Protein AF-A0A8V1AGF1-F1 (afdb_monomer)

Radius of gyration: 15.85 Å; Cα contacts (8 Å, |Δi|>4): 40; chains: 1; bounding box: 34×26×40 Å

Nearest PDB structures (foldseek):
  3b0b-assembly1_C  TM=9.987E-01  e=5.236E-09  Gallus gallus
  4dra-assembly1_H  TM=1.003E+00  e=2.313E-07  Homo sapiens
  4ne1-assembly1_W  TM=9.869E-01  e=2.174E-07  Homo sapiens
  4ne1-assembly1_L  TM=9.739E-01  e=2.313E-07  Homo sapiens
  7ywx-assembly1_X  TM=9.704E-01  e=3.156E-07  Homo sapiens

Solvent-accessible surface area (backbone atoms only — not comparable to full-atom values): 4329 Å² total; per-residue (Å²): 133,56,68,51,62,51,47,50,52,56,52,62,73,69,53,90,52,93,81,71,80,78,55,72,69,58,42,52,52,50,40,52,50,54,51,49,54,55,48,50,52,52,52,47,14,45,52,44,17,52,75,69,77,40,98,59,74,53,70,67,30,41,62,70,42,42,67,60,57,63,69,78,105

InterPro domains:
  IPR009072 Histone-fold [SSF47113] (6-68)
  IPR018552 Centromere protein X [PF09415] (5-73)
  IPR018552 Centromere protein X [PTHR28680] (4-73)

Secondary structure (DSSP, 8-state):
--HHHHHHHHHHHH-SSTT----HHHHHHHHHHHHHHHHHHHHHHHHHHHHTT-SS--HHHHHHHHHHHHH--

Foldseek 3Di:
DDLLVVQQVVVCVPDPDNPDDDDPVRSVVSSVVVVVLVVVLVVQQCVQCVVVVHPDRDPVSSVVCVVVSVVVD

Sequence (73 aa):
MSCEETVERLLRLHFRDGRTRVNGDALLLMAELLKVFVREAAARAARQAQAEDLEKVDIEHVEKVLPQLLLDF

Structure (mmCIF, N/CA/C/O backbone):
data_AF-A0A8V1AGF1-F1
#
_entry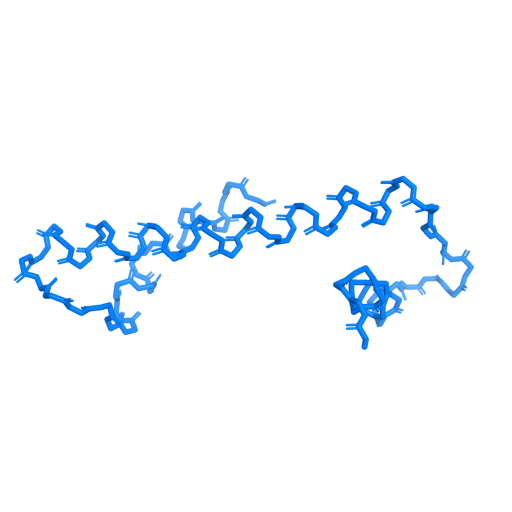.id   AF-A0A8V1AGF1-F1
#
loop_
_atom_site.group_PDB
_atom_site.id
_atom_site.type_symbol
_atom_site.label_atom_id
_atom_site.label_alt_id
_atom_site.label_comp_id
_atom_site.label_asym_id
_atom_site.label_entity_id
_atom_site.label_seq_id
_atom_site.pdbx_PDB_ins_code
_atom_site.Cartn_x
_atom_site.Cartn_y
_atom_site.Cartn_z
_atom_site.occupancy
_atom_site.B_iso_or_equiv
_atom_site.auth_seq_id
_atom_site.auth_comp_id
_atom_site.auth_asym_id
_atom_site.auth_atom_id
_atom_site.pdbx_PDB_model_num
ATOM 1 N N . MET A 1 1 ? 10.106 16.353 -8.524 1.00 59.62 1 MET A N 1
ATOM 2 C CA . MET A 1 1 ? 10.117 14.910 -8.809 1.00 59.62 1 MET A CA 1
ATOM 3 C C . MET A 1 1 ? 8.679 14.460 -8.922 1.00 59.62 1 MET A C 1
ATOM 5 O O . MET A 1 1 ? 7.917 14.761 -8.007 1.00 59.62 1 MET A O 1
ATOM 9 N N . SER A 1 2 ? 8.291 13.850 -10.038 1.00 84.56 2 SER A N 1
ATOM 10 C CA . SER A 1 2 ? 6.921 13.359 -10.227 1.00 84.56 2 SER A CA 1
ATOM 11 C C . SER A 1 2 ? 6.707 12.007 -9.526 1.00 84.56 2 SER A C 1
ATOM 13 O O . SER A 1 2 ? 7.660 11.367 -9.060 1.00 84.56 2 SER A O 1
ATOM 15 N N . CYS A 1 3 ? 5.448 11.572 -9.415 1.00 85.19 3 CYS A N 1
ATOM 16 C CA . CYS A 1 3 ? 5.129 10.251 -8.872 1.00 85.19 3 CYS A CA 1
ATOM 17 C C . CYS A 1 3 ? 5.732 9.157 -9.767 1.00 85.19 3 CYS A C 1
ATOM 19 O O . CYS A 1 3 ? 6.413 8.262 -9.273 1.00 85.19 3 CYS A O 1
ATOM 21 N N . GLU A 1 4 ? 5.591 9.301 -11.082 1.00 93.81 4 GLU A N 1
ATOM 22 C CA . GLU A 1 4 ? 6.107 8.388 -12.102 1.00 93.81 4 GLU A CA 1
ATOM 23 C C . GLU A 1 4 ? 7.632 8.252 -12.035 1.00 93.81 4 GLU A C 1
ATOM 25 O O . GLU A 1 4 ? 8.139 7.136 -12.042 1.00 93.81 4 GLU A O 1
ATOM 30 N N . GLU A 1 5 ? 8.375 9.354 -11.882 1.00 95.44 5 GLU A N 1
ATOM 31 C CA . GLU A 1 5 ? 9.838 9.311 -11.710 1.00 95.44 5 GLU A CA 1
ATOM 32 C C . GLU A 1 5 ? 10.251 8.520 -10.458 1.00 95.44 5 GLU A C 1
ATOM 34 O O . GLU A 1 5 ? 11.261 7.812 -10.449 1.00 95.44 5 GLU A O 1
ATOM 39 N N . THR A 1 6 ? 9.471 8.634 -9.380 1.00 96.62 6 THR A N 1
ATOM 40 C CA . THR A 1 6 ? 9.723 7.896 -8.137 1.00 96.62 6 THR A CA 1
ATOM 41 C C . THR A 1 6 ? 9.446 6.407 -8.327 1.00 96.62 6 THR A C 1
ATOM 43 O O . THR A 1 6 ? 10.278 5.576 -7.959 1.00 96.62 6 THR A O 1
ATOM 46 N N . VAL A 1 7 ? 8.321 6.066 -8.961 1.00 97.62 7 VAL A N 1
ATOM 47 C CA . VAL A 1 7 ? 7.961 4.680 -9.285 1.00 97.62 7 VAL A CA 1
ATOM 48 C C . VAL A 1 7 ? 8.982 4.052 -10.225 1.00 97.62 7 VAL A C 1
ATOM 50 O O . VAL A 1 7 ? 9.422 2.930 -9.988 1.00 97.62 7 VAL A O 1
ATOM 53 N N . GLU A 1 8 ? 9.441 4.778 -11.240 1.00 97.00 8 GLU A N 1
ATOM 54 C CA . GLU A 1 8 ? 10.455 4.283 -12.164 1.00 97.00 8 GLU A CA 1
ATOM 55 C C . GLU A 1 8 ? 11.757 3.930 -11.432 1.00 97.00 8 GLU A C 1
ATOM 57 O O . GLU A 1 8 ? 12.344 2.872 -11.674 1.00 97.00 8 GLU A O 1
ATOM 62 N N . ARG A 1 9 ? 12.20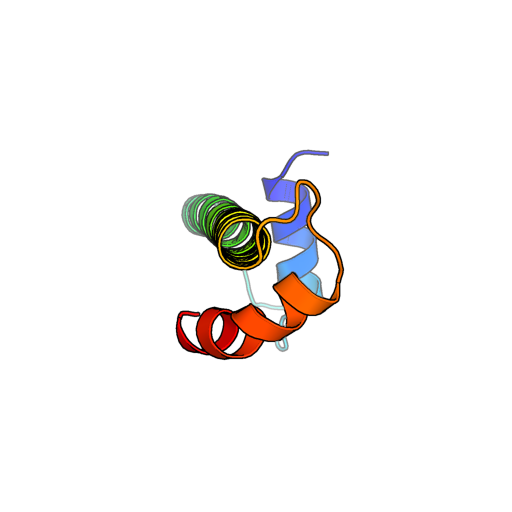5 4.790 -10.507 1.00 96.06 9 ARG A N 1
ATOM 63 C CA . ARG A 1 9 ? 13.402 4.529 -9.694 1.00 96.06 9 ARG A CA 1
ATOM 64 C C . ARG A 1 9 ? 13.222 3.317 -8.783 1.00 96.06 9 ARG A C 1
ATOM 66 O O . ARG A 1 9 ? 14.143 2.506 -8.704 1.00 96.06 9 ARG A O 1
ATOM 73 N N . LEU A 1 10 ? 12.057 3.167 -8.147 1.00 97.25 10 LEU A N 1
ATOM 74 C CA . LEU A 1 10 ? 11.735 2.001 -7.316 1.00 97.25 10 LEU A CA 1
ATOM 75 C C . LEU A 1 10 ? 11.758 0.702 -8.130 1.00 97.25 10 LEU A C 1
ATOM 77 O O . LEU A 1 10 ? 12.399 -0.263 -7.725 1.00 97.25 10 LEU A 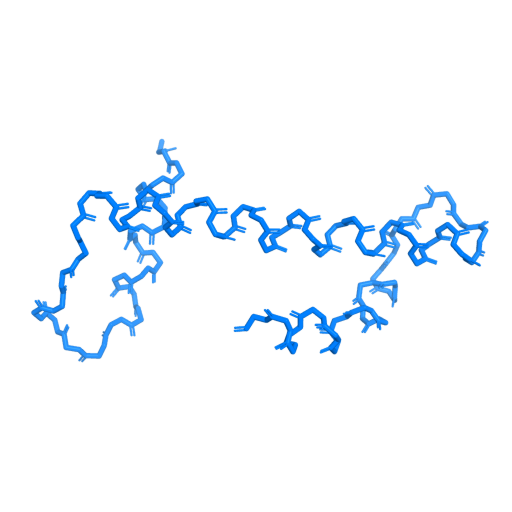O 1
ATOM 81 N N . LEU A 1 11 ? 11.129 0.686 -9.307 1.00 97.19 11 LEU A N 1
ATOM 82 C CA . LEU A 1 11 ? 11.117 -0.490 -10.181 1.00 97.19 11 LEU A CA 1
ATOM 83 C C . LEU A 1 11 ? 12.534 -0.866 -10.634 1.00 97.19 11 LEU A C 1
ATOM 85 O O . LEU A 1 11 ? 12.946 -2.020 -10.505 1.00 97.19 11 LEU A O 1
ATOM 89 N N . ARG A 1 12 ? 13.318 0.118 -11.095 1.00 95.81 12 ARG A N 1
ATOM 90 C CA . ARG A 1 12 ? 1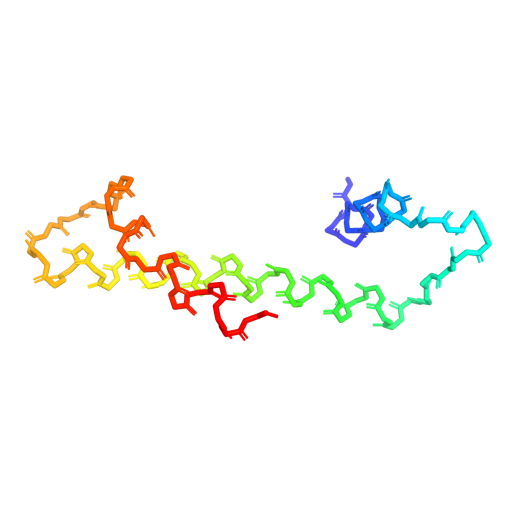4.704 -0.096 -11.542 1.00 95.81 12 ARG A CA 1
ATOM 91 C C . ARG A 1 12 ? 15.625 -0.599 -10.431 1.00 95.81 12 ARG A C 1
ATOM 93 O O . ARG A 1 12 ? 16.544 -1.351 -10.734 1.00 95.81 12 ARG A O 1
ATOM 100 N N . LEU A 1 13 ? 15.384 -0.216 -9.174 1.00 96.81 13 LEU A N 1
ATOM 101 C CA . LEU A 1 13 ? 16.162 -0.688 -8.024 1.00 96.81 13 LEU A CA 1
ATOM 102 C C . LEU A 1 13 ? 16.035 -2.207 -7.813 1.00 96.81 13 LEU A C 1
ATOM 104 O O . LEU A 1 13 ? 16.963 -2.830 -7.302 1.00 96.81 13 LEU A O 1
ATOM 108 N N . HIS A 1 14 ? 14.908 -2.803 -8.213 1.00 96.50 14 HIS A N 1
ATOM 109 C CA . HIS A 1 14 ? 14.589 -4.206 -7.941 1.00 96.50 14 HIS A CA 1
ATOM 110 C C . HIS A 1 14 ? 14.607 -5.118 -9.180 1.00 96.50 14 HIS A C 1
ATOM 112 O O . HIS A 1 14 ? 14.433 -6.334 -9.048 1.00 96.50 14 HIS A O 1
ATOM 118 N N . PHE A 1 15 ? 14.853 -4.584 -10.382 1.00 97.19 15 PHE A N 1
ATOM 119 C CA . PHE A 1 15 ? 15.038 -5.412 -11.576 1.00 97.19 15 PHE A CA 1
ATOM 120 C C . PHE A 1 15 ? 16.305 -6.267 -11.475 1.00 97.19 15 PHE A C 1
ATOM 122 O O . PHE A 1 15 ? 17.397 -5.772 -11.216 1.00 97.19 15 PHE A O 1
ATOM 129 N N . ARG A 1 16 ? 16.160 -7.573 -11.731 1.00 97.12 16 ARG A N 1
ATOM 130 C CA . ARG A 1 16 ? 17.277 -8.531 -11.696 1.00 97.12 16 ARG A CA 1
ATOM 131 C C . ARG A 1 16 ? 18.142 -8.499 -12.961 1.00 97.12 16 ARG A C 1
ATOM 133 O O . ARG A 1 16 ? 19.330 -8.786 -12.881 1.00 97.12 16 ARG A O 1
ATOM 140 N N . ASP A 1 17 ? 17.561 -8.156 -14.114 1.00 96.31 17 ASP A N 1
ATOM 141 C CA . ASP A 1 17 ? 18.282 -7.953 -15.383 1.00 96.31 17 ASP A CA 1
ATOM 142 C C . ASP A 1 17 ? 18.309 -6.453 -15.719 1.00 96.31 17 ASP A C 1
ATOM 144 O O . ASP A 1 17 ? 17.255 -5.831 -15.871 1.00 96.31 17 ASP A O 1
ATOM 148 N N . GLY A 1 18 ? 19.507 -5.882 -15.891 1.00 91.38 18 GLY A N 1
ATOM 149 C CA . GLY A 1 18 ? 19.717 -4.469 -16.239 1.00 91.38 18 GLY A CA 1
ATOM 150 C C . GLY A 1 18 ? 19.189 -4.058 -17.620 1.00 91.38 18 GLY A C 1
ATOM 151 O O . GLY A 1 18 ? 19.142 -2.868 -17.938 1.00 91.38 18 GLY A O 1
ATOM 152 N N . ARG A 1 19 ? 18.768 -5.020 -18.447 1.00 95.25 19 ARG A N 1
ATOM 153 C CA . ARG A 1 19 ? 18.073 -4.772 -19.719 1.00 95.25 19 ARG A CA 1
ATOM 154 C C . ARG A 1 19 ? 16.565 -4.601 -19.557 1.00 95.25 19 ARG A C 1
ATOM 156 O O . ARG A 1 19 ? 15.916 -4.185 -20.514 1.00 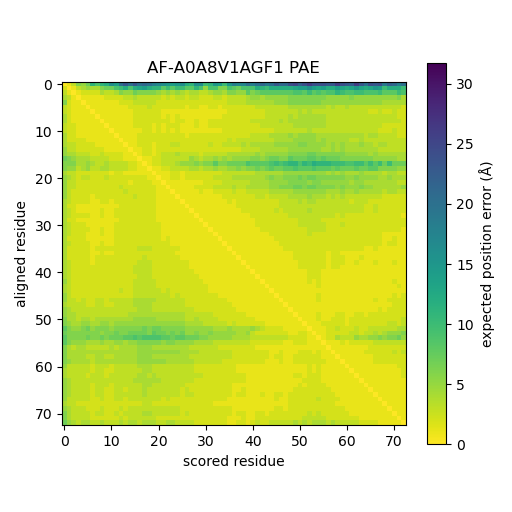95.25 19 ARG A O 1
ATOM 163 N N . THR A 1 20 ? 16.009 -4.888 -18.381 1.00 97.56 20 THR A N 1
ATOM 164 C CA . THR A 1 20 ? 14.578 -4.705 -18.108 1.00 97.56 20 THR A CA 1
ATOM 165 C C . THR A 1 20 ? 14.207 -3.231 -18.245 1.00 97.56 20 THR A C 1
ATOM 167 O O . THR A 1 20 ? 14.828 -2.354 -17.640 1.00 97.56 20 THR A O 1
ATOM 170 N N . ARG A 1 21 ? 13.188 -2.949 -19.059 1.00 95.06 21 ARG A N 1
ATOM 171 C CA . ARG A 1 21 ? 12.628 -1.610 -19.263 1.00 95.06 21 ARG A CA 1
ATOM 172 C C . ARG A 1 21 ? 11.129 -1.644 -18.994 1.00 95.06 21 ARG A C 1
ATOM 174 O O . ARG A 1 21 ? 10.479 -2.656 -19.232 1.00 95.06 21 ARG A O 1
ATOM 181 N N . VAL A 1 22 ? 10.599 -0.515 -18.549 1.00 96.25 22 VAL A N 1
ATOM 182 C CA . VAL A 1 22 ? 9.165 -0.252 -18.427 1.00 96.25 22 VAL A CA 1
ATOM 183 C C . VAL A 1 22 ? 8.832 0.860 -19.414 1.00 96.25 22 VAL A C 1
ATOM 185 O O . VAL A 1 22 ? 9.563 1.846 -19.496 1.00 96.25 22 VAL A O 1
ATOM 188 N N . ASN A 1 23 ? 7.786 0.667 -20.215 1.00 97.12 23 ASN A N 1
ATOM 189 C CA . ASN A 1 23 ? 7.310 1.699 -21.135 1.00 97.12 23 ASN A CA 1
ATOM 190 C C . ASN A 1 23 ? 6.461 2.747 -20.384 1.00 97.12 23 ASN A C 1
ATOM 192 O O . ASN A 1 23 ? 6.120 2.554 -19.218 1.00 97.12 23 ASN A O 1
ATOM 196 N N . GLY A 1 24 ? 6.131 3.857 -21.051 1.00 97.06 24 GLY A N 1
ATOM 197 C CA . GLY A 1 24 ? 5.399 4.969 -20.430 1.00 97.06 24 GLY A CA 1
ATOM 198 C C . GLY A 1 24 ? 4.029 4.566 -19.878 1.00 97.06 24 GLY A C 1
ATOM 199 O O . GLY A 1 24 ? 3.724 4.868 -18.729 1.00 97.06 24 GLY A O 1
ATOM 200 N N . ASP A 1 25 ? 3.240 3.819 -20.648 1.00 97.75 25 ASP A N 1
ATOM 201 C CA . ASP A 1 25 ? 1.892 3.413 -20.232 1.00 97.75 25 ASP A CA 1
ATOM 202 C C . ASP A 1 25 ? 1.922 2.460 -19.030 1.00 97.75 25 ASP A C 1
ATOM 204 O O . ASP A 1 25 ? 1.161 2.626 -18.078 1.00 97.75 25 ASP A O 1
ATOM 208 N N . ALA A 1 26 ? 2.844 1.493 -19.022 1.00 97.94 26 ALA A N 1
ATOM 209 C CA . ALA A 1 26 ? 3.038 0.614 -17.876 1.00 97.94 26 ALA A CA 1
ATOM 210 C C . ALA A 1 26 ? 3.528 1.397 -16.652 1.00 97.94 26 ALA A C 1
ATOM 212 O O . ALA A 1 26 ? 3.091 1.107 -15.543 1.00 97.94 26 ALA A O 1
ATOM 213 N N . LEU A 1 27 ? 4.384 2.411 -16.829 1.00 97.94 27 LEU A N 1
ATOM 214 C CA . LEU A 1 27 ? 4.818 3.265 -15.722 1.00 97.94 27 LEU A CA 1
ATOM 215 C C . LEU A 1 27 ? 3.641 4.023 -15.095 1.00 97.94 27 LEU A C 1
ATOM 217 O O . LEU A 1 27 ? 3.526 4.060 -13.871 1.00 97.94 27 LEU A O 1
ATOM 221 N N . LEU A 1 28 ? 2.753 4.575 -15.926 1.00 97.44 28 LEU A N 1
ATOM 222 C CA . LEU A 1 28 ? 1.538 5.258 -15.475 1.00 97.44 28 LEU A CA 1
ATOM 223 C C . LEU A 1 28 ? 0.612 4.306 -14.708 1.00 97.44 28 LEU A C 1
ATOM 225 O O . LEU A 1 28 ? 0.146 4.637 -13.618 1.00 97.44 28 LEU A O 1
ATOM 229 N N . LEU A 1 29 ? 0.396 3.096 -15.231 1.00 98.12 29 LEU A N 1
ATOM 230 C CA . LEU A 1 29 ? -0.416 2.083 -14.555 1.00 98.12 29 LEU A CA 1
ATOM 231 C C . LEU A 1 29 ? 0.203 1.637 -13.226 1.00 98.12 29 LEU A C 1
ATOM 233 O O . LEU A 1 29 ? -0.519 1.483 -12.245 1.00 98.12 29 LEU A O 1
ATOM 237 N N . MET A 1 30 ? 1.527 1.481 -13.157 1.00 98.00 30 MET A N 1
ATOM 238 C CA . MET A 1 30 ? 2.217 1.148 -11.906 1.00 98.00 30 MET A CA 1
ATOM 239 C C . MET A 1 30 ? 2.110 2.270 -10.869 1.00 98.00 30 MET A C 1
ATOM 241 O O . MET A 1 30 ? 1.980 1.986 -9.677 1.00 98.00 30 MET A O 1
ATOM 245 N N . ALA A 1 31 ? 2.130 3.534 -11.299 1.00 97.75 31 ALA A N 1
ATOM 246 C CA . ALA A 1 31 ? 1.911 4.669 -10.409 1.00 97.75 31 ALA A CA 1
ATOM 247 C C . ALA A 1 31 ? 0.494 4.673 -9.820 1.00 97.75 31 ALA A C 1
ATOM 249 O O . ALA A 1 31 ? 0.333 4.828 -8.606 1.00 97.75 31 ALA A O 1
ATOM 250 N N . GLU A 1 32 ? -0.530 4.421 -10.640 1.00 97.88 32 GLU A N 1
ATOM 251 C CA . GLU A 1 32 ? -1.900 4.297 -10.136 1.00 97.88 32 GLU A CA 1
ATOM 252 C C . GLU A 1 32 ? -2.090 3.042 -9.268 1.00 97.88 32 GLU A C 1
ATOM 254 O O . GLU A 1 32 ? -2.749 3.127 -8.233 1.00 97.88 32 GLU A O 1
ATOM 259 N N . LEU A 1 33 ? -1.452 1.912 -9.595 1.00 98.25 33 LEU A N 1
ATOM 260 C CA . LEU A 1 33 ? -1.493 0.703 -8.764 1.00 98.25 33 LEU A CA 1
ATOM 261 C C . LEU A 1 33 ? -0.929 0.960 -7.359 1.00 98.25 33 LEU A C 1
ATOM 263 O O . LEU A 1 33 ? -1.581 0.639 -6.367 1.00 98.25 33 LEU A O 1
ATOM 267 N N . LEU A 1 34 ? 0.250 1.583 -7.253 1.00 98.06 34 LEU A N 1
ATOM 268 C CA . LEU A 1 34 ? 0.864 1.901 -5.957 1.00 98.06 34 LEU A CA 1
ATOM 269 C C . LEU A 1 34 ? 0.030 2.903 -5.151 1.00 98.06 34 LEU A C 1
ATOM 271 O O . LEU A 1 34 ? -0.075 2.802 -3.929 1.00 98.06 34 LEU A O 1
ATOM 275 N N . LYS A 1 35 ? -0.613 3.853 -5.827 1.00 97.56 35 LYS A N 1
ATOM 276 C CA . LYS A 1 35 ? -1.549 4.786 -5.198 1.00 97.56 35 LYS A CA 1
ATOM 277 C C . LYS A 1 35 ? -2.795 4.075 -4.666 1.00 97.56 35 LYS A C 1
ATOM 279 O O . LYS A 1 35 ? -3.240 4.410 -3.569 1.00 97.56 35 LYS A O 1
ATOM 284 N N . VAL A 1 36 ? -3.347 3.106 -5.401 1.00 98.44 36 VAL A N 1
ATOM 285 C CA . VAL A 1 36 ? -4.462 2.267 -4.928 1.00 98.44 36 VAL A CA 1
ATOM 286 C C . VAL A 1 36 ? -4.028 1.430 -3.727 1.00 98.44 36 VAL A C 1
ATOM 288 O O . VAL A 1 36 ? -4.720 1.457 -2.716 1.00 98.44 36 VAL A O 1
ATOM 291 N N . PHE A 1 37 ? -2.859 0.788 -3.780 1.00 98.56 37 PHE A N 1
ATOM 292 C CA . PHE A 1 37 ? -2.302 0.014 -2.666 1.00 98.56 37 PHE A CA 1
ATOM 293 C C . PHE A 1 37 ? -2.228 0.829 -1.362 1.00 98.56 37 PHE A C 1
ATOM 295 O O . PHE A 1 37 ? -2.752 0.413 -0.328 1.00 98.56 37 PHE A O 1
ATOM 302 N N . VAL A 1 38 ? -1.654 2.038 -1.414 1.00 98.38 38 VAL A N 1
ATOM 303 C CA . VAL A 1 38 ? -1.536 2.912 -0.231 1.00 98.38 38 VAL A CA 1
ATOM 304 C C . VAL A 1 38 ? -2.903 3.409 0.252 1.00 98.38 38 VAL A C 1
ATOM 306 O O . VAL A 1 38 ? -3.148 3.474 1.458 1.00 98.38 38 VAL A O 1
ATOM 309 N N . ARG A 1 39 ? -3.814 3.754 -0.667 1.00 98.62 39 ARG A N 1
ATOM 310 C CA . ARG A 1 39 ? -5.172 4.195 -0.306 1.00 98.62 39 ARG A CA 1
ATOM 311 C C . ARG A 1 39 ? -5.988 3.079 0.337 1.00 98.62 39 ARG A C 1
ATOM 313 O O . ARG A 1 39 ? -6.695 3.351 1.303 1.00 98.62 39 ARG A O 1
ATOM 320 N N . GLU A 1 40 ? -5.871 1.850 -0.155 1.00 98.75 40 GLU A N 1
ATOM 321 C CA . GLU A 1 40 ? -6.517 0.680 0.440 1.00 98.75 40 GLU A CA 1
ATOM 322 C C . GLU A 1 40 ? -5.995 0.414 1.850 1.00 98.75 40 GLU A C 1
ATOM 324 O O . GLU A 1 40 ? -6.796 0.247 2.769 1.00 98.75 40 GLU A O 1
ATOM 329 N N . ALA A 1 41 ? -4.675 0.466 2.053 1.00 98.69 41 ALA A N 1
ATOM 330 C CA . ALA A 1 41 ? -4.075 0.339 3.379 1.00 98.69 41 ALA A CA 1
ATOM 331 C C . ALA A 1 41 ? -4.646 1.375 4.364 1.00 98.69 41 ALA A C 1
ATOM 333 O O . ALA A 1 41 ? -5.126 1.018 5.441 1.00 98.69 41 ALA A O 1
ATOM 334 N N . ALA A 1 42 ? -4.664 2.653 3.965 1.00 98.62 42 ALA A N 1
ATOM 335 C CA . ALA A 1 42 ? -5.174 3.743 4.793 1.00 98.62 42 ALA A CA 1
ATOM 336 C C . ALA A 1 42 ? -6.678 3.607 5.084 1.00 98.62 42 ALA A C 1
ATOM 338 O O . ALA A 1 42 ? -7.105 3.759 6.227 1.00 98.62 42 ALA A O 1
ATOM 339 N N . ALA A 1 43 ? -7.487 3.291 4.069 1.00 98.62 43 ALA A N 1
ATOM 340 C CA . ALA A 1 43 ? -8.932 3.152 4.222 1.00 98.62 43 ALA A CA 1
ATOM 341 C C . ALA A 1 43 ? -9.309 1.956 5.106 1.00 98.62 43 ALA A C 1
ATOM 343 O O . ALA A 1 43 ? -10.228 2.056 5.917 1.00 98.62 43 ALA A O 1
ATOM 344 N N . ARG A 1 44 ? -8.602 0.828 4.979 1.00 98.75 44 ARG A N 1
ATOM 345 C CA . ARG A 1 44 ? -8.812 -0.349 5.831 1.00 98.75 44 ARG A CA 1
ATOM 346 C C . ARG A 1 44 ? -8.423 -0.069 7.276 1.00 98.75 44 ARG A C 1
ATOM 348 O O . ARG A 1 44 ? -9.214 -0.370 8.160 1.00 98.75 44 ARG A O 1
ATOM 355 N N . ALA A 1 45 ? -7.271 0.559 7.509 1.00 98.69 45 ALA A N 1
ATOM 356 C CA . ALA A 1 45 ? -6.838 0.923 8.855 1.00 98.69 45 ALA A CA 1
ATOM 357 C C . ALA A 1 45 ? -7.800 1.930 9.517 1.00 98.69 45 ALA A C 1
ATOM 359 O O . ALA A 1 45 ? -8.142 1.773 10.685 1.00 98.69 45 ALA A O 1
ATOM 360 N N . ALA A 1 46 ? -8.317 2.905 8.759 1.00 98.62 46 ALA A N 1
ATOM 361 C CA . ALA A 1 46 ? -9.352 3.827 9.236 1.00 98.62 46 ALA A CA 1
ATOM 362 C C . ALA A 1 46 ? -10.662 3.112 9.600 1.00 98.62 46 ALA A C 1
ATOM 364 O O . ALA A 1 46 ? -11.234 3.385 10.652 1.00 98.62 46 ALA A O 1
ATOM 365 N N . ARG A 1 47 ? -11.116 2.159 8.772 1.00 98.44 47 ARG A N 1
ATOM 366 C CA . ARG A 1 47 ? -12.286 1.322 9.090 1.00 98.44 47 ARG A CA 1
ATOM 367 C C . ARG A 1 47 ? -12.058 0.458 10.331 1.00 98.44 47 ARG A C 1
ATOM 369 O O . ARG A 1 47 ? -12.990 0.282 11.105 1.00 98.44 47 ARG A O 1
ATOM 376 N N . GLN A 1 48 ? -10.845 -0.058 10.526 1.00 98.56 48 GLN A N 1
ATOM 377 C CA . GLN A 1 48 ? -10.498 -0.849 11.705 1.00 98.56 48 GLN A CA 1
ATOM 378 C C . GLN A 1 48 ? -10.523 0.002 12.983 1.00 98.56 48 GLN A C 1
ATOM 380 O O . GLN A 1 48 ? -11.131 -0.418 13.959 1.00 98.56 48 GLN A O 1
ATOM 385 N N . ALA A 1 49 ? -9.955 1.214 12.962 1.00 98.62 49 ALA A N 1
ATOM 386 C CA . ALA A 1 49 ? -10.043 2.152 14.088 1.00 98.62 49 ALA A CA 1
ATOM 387 C C . ALA A 1 49 ? -11.495 2.546 14.399 1.00 98.62 49 ALA A C 1
ATOM 389 O O . ALA A 1 49 ? -11.915 2.529 15.552 1.00 98.62 49 ALA A O 1
ATOM 390 N N . GLN A 1 50 ? -12.298 2.806 13.361 1.00 98.19 50 GLN A N 1
ATOM 391 C CA . GLN A 1 50 ? -13.724 3.096 13.516 1.00 98.19 50 GLN A CA 1
ATOM 392 C C . GLN A 1 50 ? -14.499 1.920 14.132 1.00 98.19 50 GLN A C 1
ATOM 394 O O . GLN A 1 50 ? -15.394 2.137 14.943 1.00 98.19 50 GLN A O 1
ATOM 399 N N . ALA A 1 51 ? -14.170 0.678 13.764 1.00 98.06 51 ALA A N 1
ATOM 400 C CA . ALA A 1 51 ? -14.790 -0.516 14.338 1.00 98.06 51 ALA A CA 1
ATOM 401 C C . ALA A 1 51 ? -14.443 -0.718 15.825 1.00 98.06 51 ALA A C 1
ATOM 403 O O . ALA A 1 51 ? -15.178 -1.404 16.533 1.00 98.06 51 ALA A O 1
ATOM 404 N N . GLU A 1 52 ? -13.350 -0.112 16.289 1.00 97.81 52 GLU A N 1
ATOM 405 C CA . GLU A 1 52 ? -12.890 -0.117 17.682 1.00 97.81 52 GLU A CA 1
ATOM 406 C C . GLU A 1 52 ? -13.301 1.155 18.449 1.00 97.81 52 GLU A C 1
ATOM 408 O O . GLU A 1 52 ? -12.896 1.332 19.593 1.00 97.81 52 GLU A O 1
ATOM 413 N N . ASP A 1 53 ? -14.133 2.013 17.842 1.00 97.38 53 ASP A N 1
ATOM 414 C CA . ASP A 1 53 ? -14.603 3.296 18.395 1.00 97.38 53 ASP A CA 1
ATOM 415 C C . ASP A 1 53 ? -13.458 4.272 18.741 1.00 97.38 53 ASP A C 1
ATOM 417 O O . ASP A 1 53 ? -13.506 5.028 19.712 1.00 97.38 53 ASP A O 1
ATOM 421 N N . LEU A 1 54 ? -12.394 4.250 17.929 1.00 97.56 54 LEU A N 1
ATOM 422 C CA . LEU A 1 54 ? -11.224 5.114 18.066 1.00 97.56 54 LEU A CA 1
ATOM 423 C C . LEU A 1 54 ? -11.194 6.185 16.969 1.00 97.56 54 LEU A C 1
ATOM 425 O O . LEU A 1 54 ? -11.371 5.916 15.782 1.00 97.56 54 LEU A O 1
ATOM 429 N N . GLU A 1 55 ? -10.900 7.425 17.363 1.00 94.19 55 GLU A N 1
ATOM 430 C CA . GLU A 1 55 ? -10.858 8.577 16.448 1.00 94.19 55 GLU A CA 1
ATOM 431 C C . GLU A 1 55 ? -9.563 8.666 15.621 1.00 94.19 55 GLU A C 1
ATOM 433 O O . GLU A 1 55 ? -9.462 9.474 14.694 1.00 94.19 55 GLU A O 1
ATOM 438 N N . LYS A 1 56 ? -8.540 7.874 15.964 1.00 97.75 56 LYS A N 1
ATOM 439 C CA . LYS A 1 56 ? -7.217 7.914 15.332 1.00 97.75 56 LYS A CA 1
ATOM 440 C C . LYS A 1 56 ? -6.766 6.527 14.908 1.00 97.75 56 LYS A C 1
ATOM 442 O O . LYS A 1 5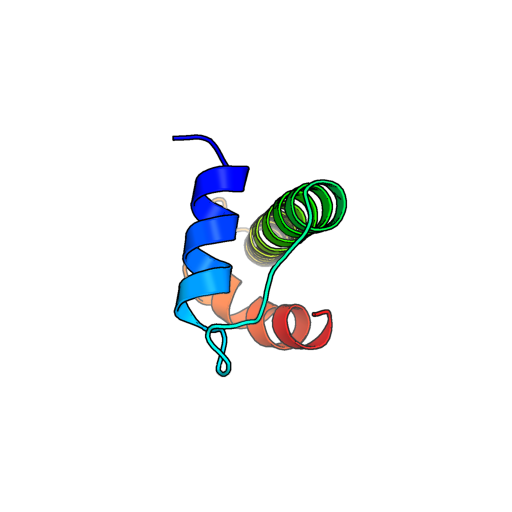6 ? -6.948 5.545 15.617 1.00 97.75 56 LYS A O 1
ATOM 447 N N . VAL A 1 57 ? -6.115 6.481 13.751 1.00 98.38 57 VAL A N 1
ATOM 448 C CA . VAL A 1 57 ? -5.446 5.276 13.267 1.00 98.38 57 VAL A CA 1
ATOM 449 C C . VAL A 1 57 ? -4.077 5.165 13.927 1.00 98.38 57 VAL A C 1
ATOM 451 O O . VAL A 1 57 ? -3.147 5.878 13.558 1.00 98.38 57 VAL A O 1
ATOM 454 N N . ASP A 1 58 ? -3.965 4.240 14.872 1.00 98.06 58 ASP A N 1
ATOM 455 C CA . ASP A 1 58 ? -2.691 3.750 15.407 1.00 98.06 58 ASP A CA 1
ATOM 456 C C . ASP A 1 58 ? -2.151 2.525 14.648 1.00 98.06 58 ASP A C 1
ATOM 458 O O . ASP A 1 58 ? -2.857 1.905 13.847 1.00 98.06 58 ASP A O 1
ATOM 462 N N . ILE A 1 59 ? -0.888 2.169 14.917 1.00 98.12 59 ILE A N 1
ATOM 463 C CA . ILE A 1 59 ? -0.154 1.086 14.240 1.00 98.12 59 ILE A CA 1
ATOM 464 C C . ILE A 1 59 ? -0.869 -0.270 14.310 1.00 98.12 59 ILE A C 1
ATOM 466 O O . ILE A 1 59 ? -0.916 -0.982 13.309 1.00 98.12 59 ILE A O 1
ATOM 470 N N . GLU A 1 60 ? -1.503 -0.583 15.440 1.00 98.19 60 GLU A N 1
ATOM 471 C CA . GLU A 1 60 ? -2.216 -1.847 15.653 1.00 98.19 60 GLU A CA 1
ATOM 472 C C . GLU A 1 60 ? -3.343 -2.053 14.622 1.00 98.19 60 GLU A C 1
ATOM 474 O O . GLU A 1 60 ? -3.560 -3.161 14.133 1.00 98.19 60 GLU A O 1
ATOM 479 N N . HIS A 1 61 ? -4.030 -0.982 14.211 1.00 98.56 61 HIS A N 1
ATOM 480 C CA . HIS A 1 61 ? -5.076 -1.064 13.188 1.00 98.56 61 HIS A CA 1
ATOM 481 C C . HIS A 1 61 ? -4.511 -1.431 11.815 1.00 98.56 61 HIS A C 1
ATOM 483 O O . HIS A 1 61 ? -5.150 -2.162 11.060 1.00 98.56 61 HIS A O 1
ATOM 489 N N . VAL A 1 62 ? -3.314 -0.930 11.489 1.00 98.44 62 VAL A N 1
ATOM 490 C CA . VAL A 1 62 ? -2.612 -1.281 10.248 1.00 98.44 62 VAL A CA 1
ATOM 491 C C . VAL A 1 62 ? -2.188 -2.746 10.295 1.00 98.44 62 VAL A C 1
ATOM 493 O O . VAL A 1 62 ? -2.427 -3.478 9.338 1.00 98.44 62 VAL A O 1
ATOM 496 N N . GLU A 1 63 ? -1.624 -3.197 11.416 1.00 98.56 63 GLU A N 1
ATOM 497 C CA . GLU A 1 63 ? -1.204 -4.590 11.613 1.00 98.56 63 GLU A CA 1
ATOM 498 C C . GLU A 1 63 ? -2.375 -5.572 11.485 1.00 98.56 63 GLU A C 1
ATOM 500 O O . GLU A 1 63 ? -2.230 -6.615 10.849 1.00 98.56 63 GLU A O 1
ATOM 505 N N . LYS A 1 64 ? -3.559 -5.213 11.998 1.00 98.56 64 LYS A N 1
ATOM 506 C CA . LYS A 1 64 ? -4.783 -6.025 11.883 1.00 98.56 64 LYS A CA 1
ATOM 507 C C . LYS A 1 64 ? -5.250 -6.210 10.437 1.00 98.56 64 LYS A C 1
ATOM 509 O O . LYS A 1 64 ? -5.725 -7.288 10.085 1.00 98.56 64 LYS A O 1
ATOM 514 N N . VAL A 1 65 ? -5.117 -5.189 9.587 1.00 98.56 65 VAL A N 1
ATOM 515 C CA . VAL A 1 65 ? -5.586 -5.251 8.187 1.00 98.56 65 VAL A CA 1
ATOM 516 C C . VAL A 1 65 ? -4.517 -5.729 7.204 1.00 98.56 65 VAL A C 1
ATOM 518 O O . VAL A 1 65 ? -4.845 -6.103 6.073 1.00 98.56 65 VAL A O 1
ATOM 521 N N . LEU A 1 66 ? -3.247 -5.733 7.620 1.00 98.50 66 LEU A N 1
ATOM 522 C CA . LEU A 1 66 ? -2.101 -6.062 6.777 1.00 98.50 66 LEU A CA 1
ATOM 523 C C . LEU A 1 66 ? -2.176 -7.463 6.142 1.00 98.50 66 LEU A C 1
ATOM 525 O O . LEU A 1 66 ? -1.895 -7.549 4.947 1.00 98.50 66 LEU A O 1
ATOM 529 N N . PRO A 1 67 ? -2.591 -8.544 6.842 1.00 98.62 67 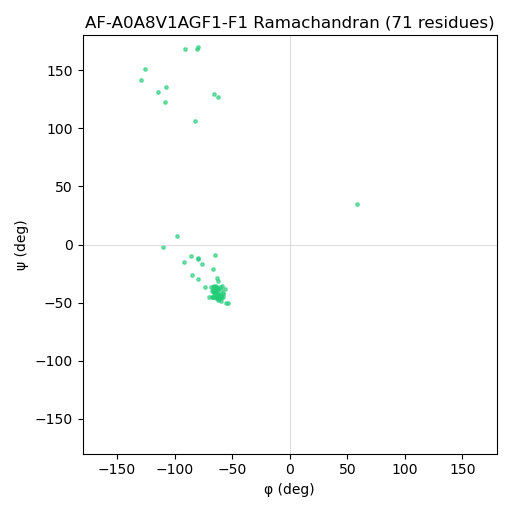PRO A N 1
ATOM 530 C CA . PRO A 1 67 ? -2.655 -9.871 6.232 1.00 98.62 67 PRO A CA 1
ATOM 531 C C . PRO A 1 67 ? -3.564 -9.912 5.003 1.00 98.62 67 PRO A C 1
ATOM 533 O O . PRO A 1 67 ? -3.164 -10.434 3.969 1.00 98.62 67 PRO A O 1
ATOM 536 N N . GLN A 1 68 ? -4.756 -9.308 5.081 1.00 98.62 68 GLN A N 1
ATOM 537 C CA . GLN A 1 68 ? -5.673 -9.274 3.942 1.00 98.62 68 GLN 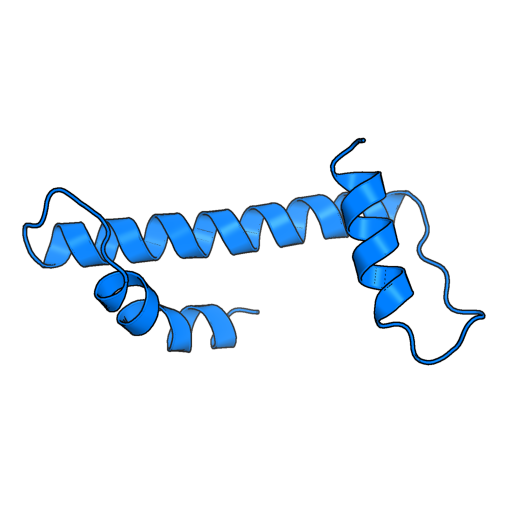A CA 1
ATOM 538 C C . GLN A 1 68 ? -5.196 -8.304 2.858 1.00 98.62 68 GLN A C 1
ATOM 540 O O . GLN A 1 68 ? -5.335 -8.599 1.678 1.00 98.62 68 GLN A O 1
ATOM 545 N N . LEU A 1 69 ? -4.606 -7.163 3.236 1.00 98.50 69 LEU A N 1
ATOM 546 C CA . LEU A 1 69 ? -4.018 -6.237 2.265 1.00 98.50 69 LEU A CA 1
ATOM 547 C C . LEU A 1 69 ? -2.941 -6.925 1.410 1.00 98.50 69 LEU A C 1
ATOM 549 O O . LEU A 1 69 ? -2.911 -6.708 0.208 1.00 98.50 69 LEU A O 1
ATOM 553 N N . LEU A 1 70 ? -2.087 -7.757 2.012 1.00 98.31 70 LEU A N 1
ATOM 554 C CA . LEU A 1 70 ? -1.038 -8.494 1.298 1.00 98.31 70 LEU A CA 1
ATOM 555 C C . LEU A 1 70 ? -1.555 -9.698 0.498 1.00 98.31 70 LEU A C 1
ATOM 557 O O . LEU A 1 70 ? -0.819 -10.218 -0.326 1.00 98.31 70 LEU A O 1
ATOM 561 N N . LEU A 1 71 ? -2.772 -10.181 0.761 1.00 98.56 71 LEU A N 1
ATOM 562 C CA . LEU A 1 71 ? -3.398 -11.240 -0.041 1.00 9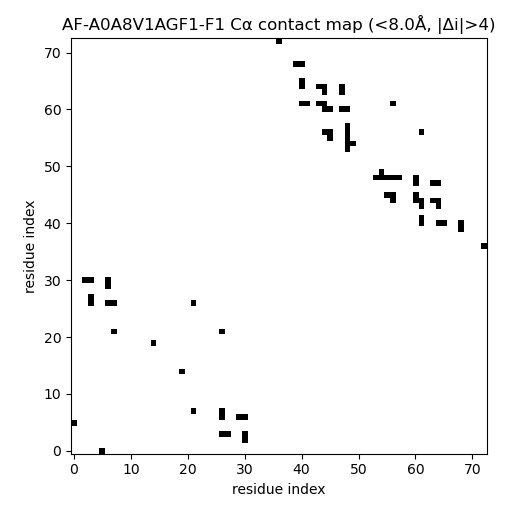8.56 71 LEU A CA 1
ATOM 563 C C . LEU A 1 71 ? -4.108 -10.688 -1.280 1.00 98.56 71 LEU A C 1
ATOM 565 O O . LEU A 1 71 ? -4.261 -11.406 -2.265 1.00 98.56 71 LEU A O 1
ATOM 569 N N . ASP A 1 72 ? -4.550 -9.432 -1.227 1.00 98.25 72 ASP A N 1
ATOM 570 C CA . ASP A 1 72 ? -5.261 -8.787 -2.332 1.00 98.25 72 ASP A CA 1
ATOM 571 C C . ASP A 1 72 ? -4.321 -8.281 -3.445 1.00 98.25 72 ASP A C 1
ATOM 573 O O . ASP A 1 72 ? -4.802 -7.922 -4.522 1.00 98.25 72 ASP A O 1
ATOM 577 N N . PHE A 1 73 ? -3.006 -8.245 -3.193 1.00 96.75 73 PHE A N 1
ATOM 578 C CA . PHE A 1 73 ? -1.956 -7.758 -4.096 1.00 96.75 73 PHE A CA 1
ATOM 579 C C . PHE A 1 73 ? -0.836 -8.789 -4.249 1.00 96.75 73 PHE A C 1
ATOM 581 O O . PHE A 1 73 ? -0.384 -8.989 -5.400 1.00 96.75 73 PHE A O 1
#

Mean predicted aligned error: 2.84 Å

pLDDT: mean 96.7, std 5.01, range [59.62, 98.75]

Organism: Gallus gallus (NCBI:txid9031)